Protein AF-A0AAT9WAA1-F1 (afdb_monomer)

Solvent-accessible surface area (backbone atoms only — not comparable to full-atom values): 5029 Å² total; per-residue (Å²): 134,82,77,92,76,74,78,53,71,70,53,52,51,52,33,45,53,46,37,54,52,47,32,53,47,52,71,72,62,77,54,53,55,60,56,46,9,60,63,44,72,53,48,43,68,56,44,50,38,41,68,68,67,52,46,90,81,55,55,60,70,58,46,51,53,37,39,42,55,72,73,46,81,86,81,90,80,91,76,86,84,128

Foldseek 3Di:
DDDPDDDDPVQLVLLQVLLVVLLVLVVPVPDDLCRLCVLLVHDSVVSVCSVVSVSVVDGSVSSCSSCVSSVHHDDDDDDDDD

Structure (mmCIF, N/CA/C/O backbone):
data_AF-A0AAT9WAA1-F1
#
_entry.id   AF-A0AAT9WAA1-F1
#
loop_
_atom_site.group_PDB
_atom_site.id
_atom_site.type_symbol
_atom_site.label_atom_id
_atom_site.label_alt_id
_atom_site.label_comp_id
_atom_site.label_asym_id
_atom_site.label_entity_id
_atom_site.label_seq_id
_atom_site.pdbx_PDB_ins_code
_atom_site.Cartn_x
_atom_site.Cartn_y
_atom_site.Cartn_z
_atom_site.occupancy
_atom_site.B_iso_or_equiv
_atom_site.auth_seq_id
_atom_site.auth_comp_id
_atom_site.auth_asym_id
_atom_site.auth_atom_id
_atom_site.pdbx_PDB_model_num
ATOM 1 N N . MET A 1 1 ? 29.714 6.074 0.757 1.00 36.47 1 MET A N 1
ATOM 2 C CA . MET A 1 1 ? 29.360 4.699 0.347 1.00 36.47 1 MET A CA 1
A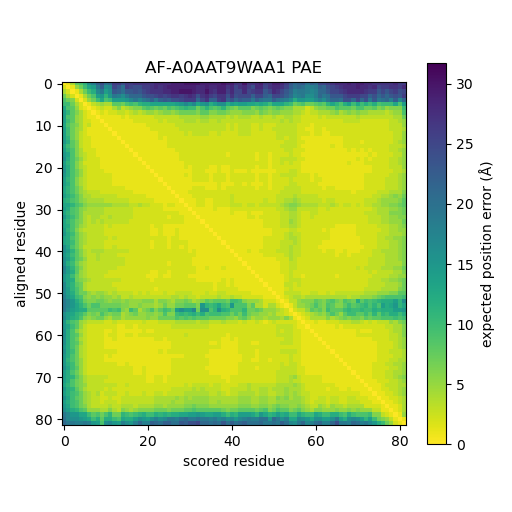TOM 3 C C . MET A 1 1 ? 27.887 4.715 -0.021 1.00 36.47 1 MET A C 1
ATOM 5 O O . MET A 1 1 ? 27.052 4.836 0.861 1.00 36.47 1 MET A O 1
ATOM 9 N N . THR A 1 2 ? 27.574 4.769 -1.311 1.00 43.66 2 THR A N 1
ATOM 10 C CA . THR A 1 2 ? 26.204 4.845 -1.834 1.00 43.66 2 THR A CA 1
ATOM 11 C C . THR A 1 2 ? 25.548 3.467 -1.717 1.00 43.66 2 THR A C 1
ATOM 13 O O . THR A 1 2 ? 26.043 2.504 -2.295 1.00 43.66 2 THR A O 1
ATOM 16 N N . SER A 1 3 ? 24.480 3.341 -0.923 1.00 46.12 3 SER A N 1
ATOM 17 C CA . SER A 1 3 ? 23.740 2.080 -0.759 1.00 46.12 3 SER A CA 1
A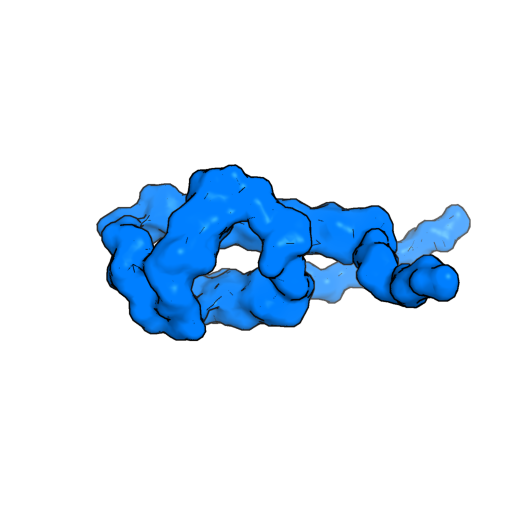TOM 18 C C . SER A 1 3 ? 23.270 1.535 -2.120 1.00 46.12 3 SER A C 1
ATOM 20 O O . SER A 1 3 ? 22.652 2.287 -2.877 1.00 46.12 3 SER A O 1
ATOM 22 N N . PRO A 1 4 ? 23.507 0.251 -2.451 1.00 55.47 4 PRO A N 1
ATOM 23 C CA . PRO A 1 4 ? 23.304 -0.287 -3.799 1.00 55.47 4 PRO A CA 1
ATOM 24 C C . PRO A 1 4 ? 21.848 -0.696 -4.096 1.00 55.47 4 PRO A C 1
ATOM 26 O O . PRO A 1 4 ? 21.628 -1.601 -4.887 1.00 55.47 4 PRO A O 1
ATOM 29 N N . ASN A 1 5 ? 20.840 -0.080 -3.467 1.00 63.88 5 ASN A N 1
ATOM 30 C CA . ASN A 1 5 ? 19.459 -0.577 -3.539 1.00 63.88 5 ASN A CA 1
ATOM 31 C C . ASN A 1 5 ? 18.434 0.521 -3.853 1.00 63.88 5 ASN A C 1
ATOM 33 O O . ASN A 1 5 ? 17.470 0.717 -3.113 1.00 63.88 5 ASN A O 1
ATOM 37 N N . HIS A 1 6 ? 18.666 1.270 -4.932 1.00 74.50 6 HIS A N 1
ATOM 38 C CA . HIS A 1 6 ? 17.587 2.043 -5.546 1.00 74.50 6 HIS A CA 1
ATOM 39 C C . HIS A 1 6 ? 16.804 1.095 -6.463 1.00 74.50 6 HIS A C 1
ATOM 41 O O . HIS A 1 6 ? 17.436 0.427 -7.283 1.00 74.50 6 HIS A O 1
ATOM 47 N N . PRO A 1 7 ? 15.471 0.993 -6.315 1.00 83.75 7 PRO A N 1
ATOM 48 C CA . PRO A 1 7 ? 14.659 0.157 -7.192 1.00 83.75 7 PRO A CA 1
ATOM 49 C C . PRO A 1 7 ? 14.846 0.594 -8.647 1.00 83.75 7 PRO A C 1
ATOM 51 O O . PRO A 1 7 ? 14.960 1.791 -8.930 1.00 83.75 7 PRO A O 1
ATOM 54 N N . ALA A 1 8 ? 14.880 -0.375 -9.560 1.00 90.19 8 ALA A N 1
ATOM 55 C CA . ALA A 1 8 ? 14.906 -0.088 -10.989 1.00 90.19 8 ALA A CA 1
ATOM 56 C C . ALA A 1 8 ? 13.622 0.664 -11.409 1.00 90.19 8 ALA A C 1
ATOM 58 O O . ALA A 1 8 ? 12.594 0.519 -10.735 1.00 90.19 8 ALA A O 1
ATOM 59 N N . PRO A 1 9 ? 13.640 1.449 -12.503 1.00 90.81 9 PRO A N 1
ATOM 60 C CA . PRO A 1 9 ? 12.448 2.142 -13.000 1.00 90.81 9 PRO A CA 1
ATOM 61 C C . PRO A 1 9 ? 11.240 1.211 -13.170 1.00 90.81 9 PRO A C 1
ATOM 63 O O . PRO A 1 9 ? 10.142 1.545 -12.740 1.00 90.81 9 PRO A O 1
ATOM 66 N N . GLU A 1 10 ? 11.461 -0.007 -13.665 1.00 92.38 10 GLU A N 1
ATOM 67 C CA . GLU A 1 10 ? 10.414 -1.011 -13.861 1.00 92.38 10 GLU A CA 1
ATOM 68 C C . GLU A 1 10 ? 9.790 -1.453 -12.530 1.00 92.38 10 GLU A C 1
ATOM 70 O O . GLU A 1 10 ? 8.590 -1.712 -12.451 1.00 92.38 10 GLU A O 1
ATOM 75 N N . GLU A 1 11 ? 10.581 -1.522 -11.455 1.00 92.31 11 GLU A N 1
ATOM 76 C CA . GLU A 1 11 ? 10.051 -1.816 -10.126 1.00 92.31 11 GLU A CA 1
ATOM 77 C C . GLU A 1 11 ? 9.206 -0.649 -9.597 1.00 92.31 11 GLU A C 1
ATOM 79 O O . GLU A 1 11 ? 8.157 -0.879 -8.990 1.00 92.31 11 GLU A O 1
ATOM 84 N N . LEU A 1 12 ? 9.628 0.598 -9.828 1.00 91.81 12 LEU A N 1
ATOM 85 C CA . LEU A 1 12 ? 8.841 1.779 -9.462 1.00 91.81 12 LEU A CA 1
ATOM 86 C C . LEU A 1 12 ? 7.499 1.806 -10.205 1.00 91.81 12 LEU A C 1
ATOM 88 O O . LEU A 1 12 ? 6.473 2.062 -9.571 1.00 91.81 12 LEU A O 1
ATOM 92 N N . ASP A 1 13 ? 7.490 1.451 -11.490 1.00 92.31 13 ASP A N 1
ATOM 93 C CA . ASP A 1 13 ? 6.275 1.339 -12.299 1.00 92.31 13 ASP A CA 1
ATOM 94 C C . ASP A 1 13 ? 5.339 0.245 -11.765 1.00 92.31 13 ASP A C 1
ATOM 96 O O . ASP A 1 13 ? 4.140 0.475 -11.580 1.00 92.31 13 ASP A O 1
ATOM 100 N N . MET A 1 14 ? 5.876 -0.932 -11.421 1.00 93.94 14 MET A N 1
ATOM 101 C CA . MET A 1 14 ? 5.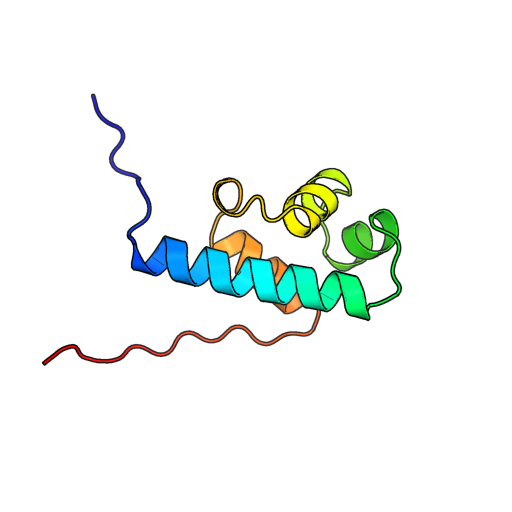092 -2.007 -10.799 1.00 93.94 14 MET A CA 1
ATOM 102 C C . MET A 1 14 ? 4.501 -1.580 -9.448 1.00 93.94 14 MET A C 1
ATOM 104 O O . MET A 1 14 ? 3.331 -1.855 -9.163 1.00 93.94 14 MET A O 1
ATOM 108 N N . ARG A 1 15 ? 5.283 -0.889 -8.606 1.00 94.19 15 ARG A N 1
ATOM 109 C CA . ARG A 1 15 ? 4.811 -0.372 -7.311 1.00 94.19 15 ARG A CA 1
ATOM 110 C C . ARG A 1 15 ? 3.718 0.685 -7.494 1.00 94.19 15 ARG A C 1
ATOM 112 O O . ARG A 1 15 ? 2.732 0.665 -6.753 1.00 94.19 15 ARG A O 1
ATOM 119 N N . ALA A 1 16 ? 3.860 1.578 -8.473 1.00 92.88 16 ALA A N 1
ATOM 120 C CA . ALA A 1 16 ? 2.845 2.573 -8.806 1.00 92.88 16 ALA A CA 1
ATOM 121 C C . ALA A 1 16 ? 1.537 1.904 -9.260 1.00 92.88 16 ALA A C 1
ATOM 123 O O . ALA A 1 16 ? 0.479 2.209 -8.709 1.00 92.88 16 ALA A O 1
ATOM 124 N N . ALA A 1 17 ? 1.616 0.923 -10.166 1.00 94.12 17 ALA A N 1
ATOM 125 C CA . ALA A 1 17 ? 0.454 0.181 -10.652 1.00 94.12 17 ALA A CA 1
ATOM 126 C C . ALA A 1 17 ? -0.294 -0.554 -9.524 1.00 94.12 17 ALA A C 1
ATOM 128 O O . ALA A 1 17 ? -1.518 -0.469 -9.427 1.00 94.12 17 ALA A O 1
ATOM 129 N N . LEU A 1 18 ? 0.430 -1.238 -8.631 1.00 95.50 18 LEU A N 1
ATOM 130 C CA . LEU A 1 18 ? -0.182 -1.933 -7.494 1.00 95.50 18 LEU A CA 1
ATOM 131 C C . LEU A 1 18 ? -0.815 -0.970 -6.486 1.00 95.50 18 LEU A C 1
ATOM 133 O O . LEU A 1 18 ? -1.880 -1.265 -5.946 1.00 95.50 18 LEU A O 1
ATOM 137 N N . THR A 1 19 ? -0.179 0.173 -6.226 1.00 95.06 19 THR A N 1
ATOM 138 C CA . THR A 1 19 ? -0.718 1.173 -5.294 1.00 95.06 19 THR A CA 1
ATOM 139 C C . THR A 1 19 ? -2.000 1.788 -5.845 1.00 95.06 19 THR A C 1
ATOM 141 O O . THR A 1 19 ? -2.981 1.856 -5.114 1.00 95.06 19 THR A O 1
ATOM 144 N N . ALA A 1 20 ? -2.032 2.138 -7.135 1.00 94.38 20 ALA A N 1
ATOM 145 C CA . ALA A 1 20 ? -3.231 2.656 -7.791 1.00 94.38 20 ALA A CA 1
ATOM 146 C C . ALA A 1 20 ? -4.386 1.637 -7.770 1.00 94.38 20 ALA A C 1
ATOM 148 O O . ALA A 1 20 ? -5.528 1.990 -7.486 1.00 94.38 20 ALA A O 1
ATOM 149 N N . ALA A 1 21 ? -4.095 0.351 -8.000 1.00 95.88 21 ALA A N 1
ATOM 150 C CA . ALA A 1 21 ? -5.100 -0.706 -7.895 1.00 95.88 21 ALA A CA 1
ATOM 151 C C . ALA A 1 21 ? -5.645 -0.858 -6.461 1.00 95.88 21 ALA A C 1
ATOM 153 O O . ALA A 1 21 ? -6.847 -1.040 -6.268 1.00 95.88 21 ALA A O 1
ATOM 154 N N . LEU A 1 22 ? -4.779 -0.763 -5.446 1.00 96.06 22 LEU A N 1
ATOM 155 C CA . LEU A 1 22 ? -5.178 -0.804 -4.036 1.00 96.06 22 LEU A CA 1
ATOM 156 C C . LEU A 1 22 ? -5.988 0.427 -3.620 1.00 96.06 22 LEU A C 1
ATOM 158 O O . LEU A 1 22 ? -6.949 0.283 -2.870 1.00 96.06 22 LEU A O 1
ATOM 162 N N . GLU A 1 23 ? -5.624 1.612 -4.100 1.00 95.25 23 GLU A N 1
ATOM 163 C CA . GLU A 1 23 ? -6.368 2.853 -3.877 1.00 95.25 23 GLU A CA 1
ATOM 164 C C . GLU A 1 23 ? -7.779 2.753 -4.461 1.00 95.25 23 GLU A C 1
ATOM 166 O O . GLU A 1 23 ? -8.754 2.911 -3.726 1.00 95.25 23 GLU A O 1
ATOM 171 N N . ALA A 1 24 ? -7.899 2.351 -5.729 1.00 95.44 24 ALA A N 1
ATOM 172 C CA . ALA A 1 24 ? -9.193 2.128 -6.364 1.00 95.44 24 ALA A CA 1
ATOM 173 C C . ALA A 1 24 ? -10.016 1.069 -5.613 1.00 95.44 24 ALA A C 1
ATOM 175 O O . ALA A 1 24 ? -11.207 1.259 -5.369 1.00 95.44 24 ALA A O 1
ATOM 176 N N . TRP A 1 25 ? -9.399 -0.037 -5.189 1.00 96.69 25 TRP A N 1
ATOM 177 C CA . TRP A 1 25 ? -10.088 -1.043 -4.381 1.00 96.69 25 TRP A CA 1
ATOM 178 C C . TRP A 1 25 ? -10.593 -0.467 -3.051 1.00 96.69 25 TRP A C 1
ATOM 180 O O . TRP A 1 25 ? -11.741 -0.712 -2.682 1.00 96.69 25 TRP A O 1
ATOM 190 N N . LEU A 1 26 ? -9.783 0.336 -2.350 1.00 95.31 26 LEU A N 1
ATOM 191 C CA . LEU A 1 26 ? -10.180 0.988 -1.099 1.00 95.31 26 LEU A CA 1
ATOM 192 C C . LEU A 1 26 ? -11.399 1.895 -1.304 1.00 95.31 26 LEU A C 1
ATOM 194 O O . LEU A 1 26 ? -12.327 1.835 -0.498 1.00 95.31 26 LEU A O 1
ATOM 198 N N . GLU A 1 27 ? -11.425 2.684 -2.380 1.00 93.94 27 GLU A N 1
ATOM 199 C CA . GLU A 1 27 ? -12.547 3.568 -2.722 1.00 93.94 27 GLU A CA 1
ATOM 200 C C . GLU A 1 27 ? -13.851 2.804 -2.982 1.00 93.94 27 GLU A C 1
ATOM 202 O O . GLU A 1 27 ? -14.908 3.209 -2.497 1.00 93.94 27 GLU A O 1
ATOM 207 N N . HIS A 1 28 ? -13.781 1.668 -3.681 1.00 96.25 28 HIS A N 1
ATOM 208 C CA . HIS A 1 28 ? -14.958 0.861 -4.028 1.00 96.25 28 HIS A CA 1
ATOM 209 C C . HIS A 1 28 ? -15.377 -0.127 -2.927 1.00 96.25 28 HIS A C 1
ATOM 211 O O . HIS A 1 28 ? -16.488 -0.651 -2.962 1.00 96.25 28 HIS A O 1
ATOM 217 N N . SER A 1 29 ? -14.515 -0.390 -1.940 1.00 94.88 29 SER A N 1
ATOM 218 C CA . SER A 1 29 ? -14.765 -1.390 -0.892 1.00 94.88 29 SER A CA 1
ATOM 219 C C . SER A 1 29 ? -15.880 -1.011 0.093 1.00 94.88 29 SER A C 1
ATOM 221 O O . SER A 1 29 ? -16.418 -1.885 0.772 1.00 94.88 29 SER A O 1
ATOM 223 N N . GLY A 1 30 ? -16.194 0.283 0.235 1.00 94.94 30 GLY A N 1
ATOM 224 C CA . GLY A 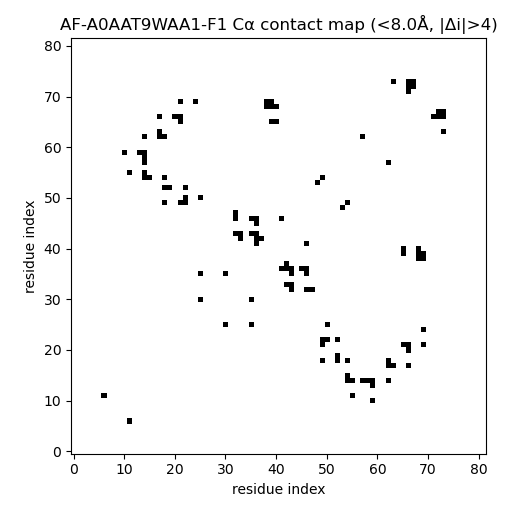1 30 ? -17.101 0.793 1.274 1.00 94.94 30 GLY A CA 1
ATOM 225 C C . GLY A 1 30 ? -16.574 0.632 2.710 1.00 94.94 30 GLY A C 1
ATOM 226 O O . GLY A 1 30 ? -17.302 0.889 3.669 1.00 94.94 30 GLY A O 1
ATOM 227 N N . LEU A 1 31 ? -15.319 0.204 2.883 1.00 96.94 31 LEU A N 1
ATOM 228 C CA . LEU A 1 31 ? -14.713 -0.035 4.189 1.00 96.94 31 LEU A CA 1
ATOM 229 C C . LEU A 1 31 ? -14.173 1.261 4.800 1.00 96.94 31 LEU A C 1
ATOM 231 O O . LEU A 1 31 ? -13.630 2.135 4.122 1.00 96.94 31 LEU A O 1
ATOM 235 N N . THR A 1 32 ? -14.229 1.355 6.129 1.00 96.38 32 THR A N 1
ATOM 236 C CA . THR A 1 32 ? -13.409 2.335 6.852 1.00 96.38 32 THR A CA 1
ATOM 237 C C . THR A 1 32 ? -11.930 1.961 6.728 1.00 96.38 32 THR A C 1
ATOM 239 O O . THR A 1 32 ? -11.591 0.793 6.529 1.00 96.38 32 THR A O 1
ATOM 242 N N . GLN A 1 33 ? -11.017 2.923 6.911 1.00 94.88 33 GLN A N 1
ATOM 243 C CA . GLN A 1 33 ? -9.576 2.628 6.868 1.00 94.88 33 GLN A CA 1
ATOM 244 C C . GLN A 1 33 ? -9.170 1.542 7.877 1.00 94.88 33 GLN A C 1
ATOM 246 O O . GLN A 1 33 ? -8.315 0.715 7.578 1.00 94.88 33 GLN A O 1
ATOM 251 N N . THR A 1 34 ? -9.792 1.519 9.058 1.00 97.75 34 THR A N 1
ATOM 252 C CA . THR A 1 34 ? -9.529 0.516 10.099 1.00 97.75 34 THR A CA 1
ATOM 253 C C . THR A 1 34 ? -10.024 -0.872 9.694 1.00 97.75 34 THR A C 1
ATOM 255 O O . THR A 1 34 ? -9.305 -1.850 9.882 1.00 97.75 34 THR A O 1
ATOM 258 N N . ALA A 1 35 ? -11.214 -0.972 9.091 1.00 98.19 35 ALA A N 1
ATOM 259 C CA . ALA A 1 35 ? -11.736 -2.244 8.594 1.00 98.19 35 ALA A CA 1
ATOM 260 C C . ALA A 1 35 ? -10.896 -2.778 7.422 1.00 98.19 35 ALA A C 1
ATOM 262 O O . ALA A 1 35 ? -10.533 -3.954 7.403 1.00 98.19 35 ALA A O 1
ATOM 263 N N . ALA A 1 36 ? -10.507 -1.901 6.493 1.00 97.94 36 ALA A N 1
ATOM 264 C CA . ALA A 1 36 ? -9.592 -2.248 5.413 1.00 97.94 36 ALA A CA 1
ATOM 265 C C . ALA A 1 36 ? -8.225 -2.697 5.949 1.00 97.94 36 ALA A C 1
ATOM 267 O O . ALA A 1 36 ? -7.671 -3.676 5.462 1.00 97.94 36 ALA A O 1
ATOM 268 N N . ALA A 1 37 ? -7.696 -2.042 6.985 1.00 97.94 37 ALA A N 1
ATOM 269 C CA . ALA A 1 37 ? -6.433 -2.432 7.606 1.00 97.94 37 ALA A CA 1
ATOM 270 C C . ALA A 1 37 ? -6.497 -3.845 8.204 1.00 97.94 37 ALA A C 1
ATOM 272 O O . ALA A 1 37 ? -5.577 -4.635 7.993 1.00 97.94 37 ALA A O 1
ATOM 273 N N . ALA A 1 38 ? -7.598 -4.180 8.883 1.00 98.19 38 ALA A N 1
ATOM 274 C CA . ALA A 1 38 ? -7.827 -5.517 9.423 1.00 98.19 38 ALA A CA 1
ATOM 275 C C . ALA A 1 38 ? -7.896 -6.579 8.311 1.00 98.19 38 ALA A C 1
ATOM 277 O O . ALA A 1 38 ? -7.199 -7.589 8.396 1.00 98.19 38 ALA A O 1
ATOM 278 N N . LEU A 1 39 ? -8.661 -6.325 7.242 1.00 97.94 39 LEU A N 1
ATOM 279 C CA . LEU A 1 39 ? -8.778 -7.234 6.094 1.00 97.94 39 LEU A CA 1
ATOM 280 C C . LEU A 1 39 ? -7.431 -7.431 5.389 1.00 97.94 39 LEU A C 1
ATOM 282 O O . LEU A 1 39 ? -7.010 -8.553 5.114 1.00 97.94 39 LEU A O 1
ATOM 286 N N . LEU A 1 40 ? -6.718 -6.335 5.139 1.00 97.25 40 LEU A N 1
ATOM 287 C CA . LEU A 1 40 ? -5.415 -6.351 4.487 1.00 97.25 40 LEU A CA 1
ATOM 288 C C . LEU A 1 40 ? -4.289 -6.838 5.412 1.00 97.25 40 LEU A C 1
ATOM 290 O O . LEU A 1 40 ? -3.155 -6.977 4.951 1.00 97.25 40 LEU A O 1
ATOM 294 N N . GLY A 1 41 ? -4.558 -7.107 6.694 1.00 97.31 41 GLY A N 1
ATOM 295 C CA . GLY A 1 41 ? -3.562 -7.533 7.680 1.00 97.31 41 GLY A CA 1
ATOM 296 C C . GLY A 1 41 ? -2.403 -6.540 7.816 1.00 97.31 41 GLY A C 1
ATOM 297 O O . GLY A 1 41 ? -1.238 -6.943 7.779 1.00 97.31 41 GLY A O 1
ATOM 298 N N . THR A 1 42 ? -2.725 -5.248 7.884 1.00 96.12 42 THR A N 1
ATOM 299 C CA . THR A 1 42 ? -1.787 -4.121 7.996 1.00 96.12 42 THR A CA 1
ATOM 300 C C . THR A 1 42 ? -2.310 -3.087 9.002 1.00 96.12 42 THR A C 1
ATOM 302 O O . THR A 1 42 ? -3.318 -3.311 9.667 1.00 96.12 42 THR A O 1
ATOM 305 N N . THR A 1 43 ? -1.628 -1.952 9.160 1.00 96.56 43 THR A N 1
ATOM 306 C CA . THR A 1 43 ? -2.071 -0.877 10.061 1.00 96.56 43 THR A CA 1
ATOM 307 C C . THR A 1 43 ? -2.948 0.146 9.339 1.00 96.56 43 THR A C 1
ATOM 309 O O . THR A 1 43 ? -2.822 0.360 8.132 1.00 96.56 43 THR A O 1
ATOM 312 N N . GLN A 1 44 ? -3.801 0.850 10.089 1.00 96.69 44 GLN A N 1
ATOM 313 C CA . GLN A 1 44 ? -4.585 1.968 9.549 1.00 96.69 44 GLN A CA 1
ATOM 314 C C . GLN A 1 44 ? -3.683 3.052 8.934 1.00 96.69 44 GLN A C 1
ATOM 316 O O . GLN A 1 44 ? -4.013 3.603 7.888 1.00 96.69 44 GLN A O 1
ATOM 321 N N . ALA A 1 45 ? -2.518 3.320 9.539 1.00 94.56 45 ALA A N 1
ATOM 322 C CA . ALA A 1 45 ? -1.544 4.268 9.002 1.00 94.56 45 ALA A CA 1
ATOM 323 C C . ALA A 1 45 ? -1.083 3.864 7.592 1.00 94.56 45 ALA A C 1
ATOM 325 O O . ALA A 1 45 ? -1.095 4.699 6.695 1.00 94.56 45 ALA A O 1
ATOM 326 N N . ARG A 1 46 ? -0.778 2.578 7.362 1.00 93.88 46 ARG A N 1
ATOM 327 C CA . ARG A 1 46 ? -0.412 2.073 6.028 1.00 93.88 46 ARG A CA 1
ATOM 328 C C . ARG A 1 46 ? -1.549 2.209 5.019 1.00 93.88 46 ARG A C 1
ATOM 330 O O . ARG A 1 46 ? -1.302 2.605 3.888 1.00 93.88 46 ARG A O 1
ATOM 337 N N . VAL A 1 47 ? -2.790 1.937 5.424 1.00 95.38 47 VAL A N 1
ATOM 338 C CA . VAL A 1 47 ? -3.963 2.155 4.557 1.00 95.38 47 VAL A CA 1
ATOM 339 C C . VAL A 1 47 ? -4.121 3.633 4.198 1.00 95.38 47 VAL A C 1
ATOM 341 O O . VAL A 1 47 ? -4.387 3.959 3.044 1.00 95.38 47 VAL A O 1
ATOM 344 N N . SER A 1 48 ? -3.907 4.535 5.158 1.00 93.75 48 SER A N 1
ATOM 345 C CA . SER A 1 48 ? -3.907 5.976 4.899 1.00 93.75 48 SER A CA 1
ATOM 346 C C . SER A 1 48 ? -2.807 6.362 3.909 1.00 93.75 48 SER A C 1
ATOM 348 O O . SER A 1 48 ? -3.067 7.096 2.965 1.00 93.75 48 SER A O 1
ATOM 350 N N . GLU A 1 49 ? -1.589 5.841 4.053 1.00 92.81 49 GLU A N 1
ATOM 351 C CA . GLU A 1 49 ? -0.498 6.107 3.108 1.00 92.81 49 GLU A CA 1
ATOM 352 C C . GLU A 1 49 ? -0.806 5.642 1.676 1.00 92.81 49 GLU A C 1
ATOM 354 O O . GLU A 1 49 ? -0.493 6.375 0.738 1.00 92.81 49 GLU A O 1
ATOM 359 N N . ILE A 1 50 ? -1.446 4.476 1.510 1.00 91.75 50 ILE A N 1
ATOM 360 C CA . ILE A 1 50 ? -1.908 3.976 0.202 1.00 91.75 50 ILE A CA 1
ATOM 361 C C . ILE A 1 50 ? -2.948 4.927 -0.387 1.00 91.75 50 ILE A C 1
ATOM 363 O O . ILE A 1 50 ? -2.801 5.349 -1.526 1.00 91.75 50 ILE A O 1
ATOM 367 N N . LYS A 1 51 ? -3.951 5.324 0.407 1.00 88.25 51 LYS A N 1
ATOM 368 C CA . LYS A 1 51 ? -5.025 6.233 -0.025 1.00 88.25 51 LYS A CA 1
ATOM 369 C C . LYS A 1 51 ? -4.527 7.628 -0.437 1.00 88.25 51 LYS A C 1
ATOM 371 O O . LYS A 1 51 ? -5.237 8.356 -1.109 1.00 88.25 51 LYS A O 1
ATOM 376 N N . HIS A 1 52 ? -3.331 8.025 -0.005 1.00 86.94 52 HIS A N 1
ATOM 377 C CA . HIS A 1 52 ? -2.711 9.295 -0.396 1.00 86.94 52 HIS A CA 1
ATOM 378 C C . HIS A 1 52 ? -1.563 9.103 -1.405 1.00 86.94 52 HIS A C 1
ATOM 380 O O . HIS A 1 52 ? -0.705 9.978 -1.525 1.00 86.94 52 HIS A O 1
ATOM 386 N N . GLY A 1 53 ? -1.492 7.948 -2.080 1.00 76.62 53 GLY A N 1
ATOM 387 C CA . GLY A 1 53 ? -0.560 7.702 -3.181 1.00 76.62 53 GLY A CA 1
ATOM 388 C C . GLY A 1 53 ? 0.923 7.657 -2.793 1.00 76.62 53 GLY A C 1
ATOM 389 O O . GLY A 1 53 ? 1.784 7.900 -3.639 1.00 76.62 53 GLY A O 1
ATOM 390 N N . LYS A 1 54 ? 1.280 7.357 -1.533 1.00 80.62 54 LYS A N 1
ATOM 391 C CA . LYS A 1 54 ? 2.687 7.352 -1.071 1.00 80.62 54 LYS A CA 1
ATOM 392 C C . LYS A 1 54 ? 3.458 6.085 -1.484 1.00 80.62 54 LYS A C 1
ATOM 394 O O . LYS A 1 54 ? 3.975 5.356 -0.637 1.00 80.62 54 LYS A O 1
ATOM 399 N N . THR A 1 55 ? 3.572 5.848 -2.790 1.00 70.75 55 THR A N 1
ATOM 400 C CA . THR A 1 55 ? 4.154 4.652 -3.440 1.00 70.75 55 THR A CA 1
ATOM 401 C C . THR A 1 55 ? 5.580 4.309 -2.994 1.00 70.75 55 THR A C 1
ATOM 403 O O . THR A 1 55 ? 5.901 3.140 -2.784 1.00 70.75 55 THR A O 1
ATOM 406 N N . ALA A 1 56 ? 6.439 5.314 -2.792 1.00 71.88 56 ALA A N 1
ATOM 407 C CA . ALA A 1 56 ? 7.859 5.119 -2.475 1.00 71.88 56 ALA A CA 1
ATOM 408 C C . ALA A 1 56 ? 8.118 4.419 -1.124 1.00 71.88 56 ALA A C 1
ATOM 410 O O . ALA A 1 56 ? 9.206 3.891 -0.902 1.00 71.88 56 ALA A O 1
ATOM 411 N N . GLN A 1 57 ? 7.129 4.397 -0.225 1.00 81.94 57 GLN A N 1
ATOM 412 C CA . GLN A 1 57 ? 7.270 3.840 1.125 1.00 81.94 57 GLN A CA 1
ATOM 413 C C . GLN A 1 57 ? 6.940 2.346 1.223 1.00 81.94 57 GLN A C 1
ATOM 415 O O . GLN A 1 57 ? 7.070 1.756 2.301 1.00 81.94 57 GLN A O 1
ATOM 420 N N . PHE A 1 58 ? 6.508 1.735 0.119 1.00 89.75 58 PHE A N 1
ATOM 421 C CA . PHE A 1 58 ? 6.115 0.335 0.066 1.00 89.75 58 PHE A CA 1
ATOM 422 C C . PHE A 1 58 ? 7.109 -0.475 -0.765 1.00 89.75 58 PHE A C 1
ATOM 424 O O . PHE A 1 58 ? 7.524 -0.065 -1.851 1.00 89.75 58 PHE A O 1
ATOM 431 N N . SER A 1 59 ? 7.485 -1.648 -0.254 1.00 92.88 59 SER A N 1
ATOM 432 C CA . SER A 1 59 ? 8.186 -2.647 -1.057 1.00 92.88 59 SER A CA 1
ATOM 433 C C . SER A 1 59 ? 7.214 -3.311 -2.033 1.00 92.88 59 SER A C 1
ATOM 435 O O . SER A 1 59 ? 6.019 -3.431 -1.750 1.00 92.88 59 SER A O 1
ATOM 437 N N . LEU A 1 60 ? 7.735 -3.792 -3.165 1.00 94.50 60 LEU A N 1
ATOM 438 C CA . LEU A 1 60 ? 6.937 -4.527 -4.147 1.00 94.50 60 LEU A CA 1
ATOM 439 C C . LEU A 1 60 ? 6.278 -5.780 -3.534 1.00 94.50 60 LEU A C 1
ATOM 441 O O . LEU A 1 60 ? 5.082 -5.988 -3.724 1.00 94.50 60 LEU A O 1
ATOM 445 N N . ASP A 1 61 ? 7.018 -6.569 -2.738 1.00 95.25 61 ASP A N 1
ATOM 446 C CA . ASP A 1 61 ? 6.486 -7.760 -2.040 1.00 95.25 61 ASP A CA 1
ATOM 447 C C . ASP A 1 61 ? 5.279 -7.422 -1.151 1.00 95.25 61 ASP A C 1
ATOM 449 O O . ASP A 1 61 ? 4.258 -8.111 -1.202 1.00 95.25 61 ASP A O 1
ATOM 453 N N . LEU A 1 62 ? 5.358 -6.333 -0.378 1.00 94.94 62 LEU A N 1
ATOM 454 C CA . LEU A 1 62 ? 4.252 -5.917 0.479 1.00 94.94 62 LEU A CA 1
ATOM 455 C C . LEU A 1 62 ? 3.017 -5.572 -0.358 1.00 94.94 62 LEU A C 1
ATOM 457 O O . LEU A 1 62 ? 1.925 -6.044 -0.048 1.00 94.94 62 LEU A O 1
ATOM 461 N N . LEU A 1 63 ? 3.180 -4.797 -1.432 1.00 96.19 63 LEU A N 1
ATOM 462 C CA . LEU A 1 63 ? 2.069 -4.419 -2.307 1.00 96.19 63 LEU A CA 1
ATOM 463 C C . LEU A 1 63 ? 1.399 -5.640 -2.951 1.00 96.19 63 LEU A C 1
ATOM 465 O O . LEU A 1 63 ? 0.172 -5.720 -2.968 1.00 96.19 63 LEU A O 1
ATOM 469 N N . VAL A 1 64 ? 2.180 -6.628 -3.398 1.00 97.50 64 VAL A N 1
ATOM 470 C CA . VAL A 1 64 ? 1.652 -7.893 -3.936 1.00 97.50 64 VAL A CA 1
ATOM 471 C C . VAL A 1 64 ? 0.826 -8.639 -2.882 1.00 97.50 64 VAL A C 1
ATOM 473 O O . VAL A 1 64 ? -0.281 -9.091 -3.177 1.00 97.50 64 VAL A O 1
ATOM 476 N N . ARG A 1 65 ? 1.311 -8.732 -1.634 1.00 97.56 65 ARG A N 1
ATOM 477 C CA . ARG A 1 65 ? 0.568 -9.381 -0.536 1.00 97.56 65 ARG A CA 1
ATOM 478 C C . ARG A 1 65 ? -0.732 -8.654 -0.208 1.00 97.56 65 ARG A C 1
ATOM 480 O O . ARG A 1 65 ? -1.747 -9.310 0.016 1.00 97.56 65 ARG A O 1
ATOM 487 N N . LEU A 1 66 ? -0.711 -7.322 -0.163 1.00 97.19 66 LEU A N 1
ATOM 488 C CA . LEU A 1 66 ? -1.907 -6.521 0.108 1.00 97.19 66 LEU A CA 1
ATOM 489 C C . LEU A 1 66 ? -2.939 -6.694 -1.010 1.00 97.19 66 LEU A C 1
ATOM 491 O O . LEU A 1 66 ? -4.104 -6.947 -0.720 1.00 97.19 66 LEU A O 1
ATOM 495 N N . ALA A 1 67 ? -2.511 -6.652 -2.273 1.00 97.50 67 ALA A N 1
ATOM 496 C CA . ALA A 1 67 ? -3.399 -6.872 -3.411 1.00 97.50 67 ALA A CA 1
ATOM 497 C C . ALA A 1 67 ? -4.021 -8.279 -3.392 1.00 97.50 67 ALA A C 1
ATOM 499 O O . ALA A 1 67 ? -5.224 -8.422 -3.600 1.00 97.50 67 ALA A O 1
ATOM 500 N N . ALA A 1 68 ? -3.247 -9.312 -3.047 1.00 98.06 68 ALA A N 1
ATOM 501 C CA . ALA A 1 68 ? -3.780 -10.664 -2.875 1.00 98.06 68 ALA A CA 1
ATOM 502 C C . ALA A 1 68 ? -4.834 -10.745 -1.751 1.00 98.06 68 ALA A C 1
ATOM 504 O O . ALA A 1 68 ? -5.886 -11.356 -1.928 1.00 98.06 68 ALA A O 1
ATOM 505 N N . ARG A 1 69 ? -4.598 -10.088 -0.606 1.00 97.88 69 ARG A N 1
ATOM 506 C CA . ARG A 1 69 ? -5.564 -10.032 0.513 1.00 97.88 69 ARG A CA 1
ATOM 507 C C . ARG A 1 69 ? -6.832 -9.251 0.167 1.00 97.88 69 ARG A C 1
ATOM 509 O O . ARG A 1 69 ? -7.896 -9.585 0.670 1.00 97.88 69 ARG A O 1
ATOM 516 N N . ALA A 1 70 ? -6.730 -8.267 -0.721 1.00 97.50 70 ALA A N 1
ATOM 517 C CA . ALA A 1 70 ? -7.868 -7.546 -1.288 1.00 97.50 70 ALA A CA 1
ATOM 518 C C . ALA A 1 70 ? -8.710 -8.391 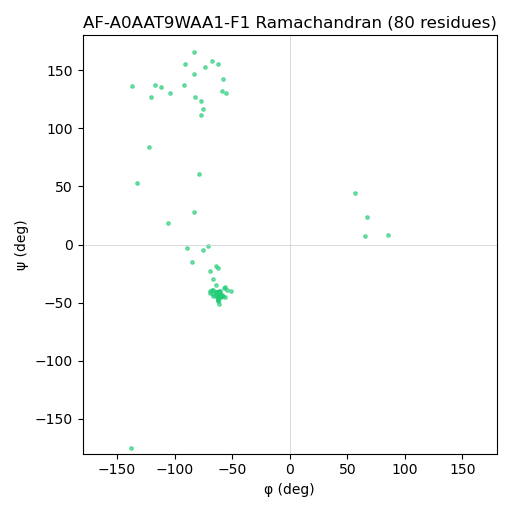-2.272 1.00 97.50 70 ALA A C 1
ATOM 520 O O . ALA A 1 70 ? -9.701 -7.899 -2.809 1.00 97.50 70 ALA A O 1
ATOM 521 N N . GLY A 1 71 ? -8.326 -9.647 -2.534 1.00 97.44 71 GLY A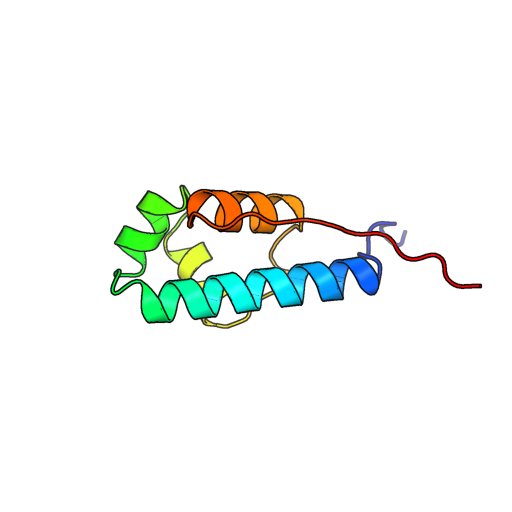 N 1
ATOM 522 C CA . GLY A 1 71 ? -9.006 -10.537 -3.478 1.00 97.44 71 GLY A CA 1
ATOM 523 C C . GLY A 1 71 ? -8.557 -10.370 -4.932 1.00 97.44 71 GLY A C 1
ATOM 524 O O . GLY A 1 71 ? -9.156 -10.963 -5.827 1.00 97.44 71 GLY A O 1
ATOM 525 N N . MET A 1 72 ? -7.507 -9.584 -5.188 1.00 97.50 72 MET A N 1
ATOM 526 C CA . MET A 1 72 ? -6.918 -9.450 -6.521 1.00 97.50 72 MET A CA 1
ATOM 527 C C . MET A 1 72 ? -5.935 -10.593 -6.805 1.00 97.50 72 MET A C 1
ATOM 529 O O . MET A 1 72 ? -5.472 -11.287 -5.901 1.00 97.50 72 MET A O 1
ATOM 533 N N . GLN A 1 73 ? -5.560 -10.758 -8.075 1.00 97.12 73 GLN A N 1
ATOM 534 C CA . GLN A 1 73 ? -4.552 -11.732 -8.506 1.00 97.12 73 GLN A CA 1
ATOM 535 C C . GLN A 1 73 ? -3.403 -11.023 -9.242 1.00 97.12 73 GLN A C 1
ATOM 537 O O . GLN A 1 73 ? -3.417 -10.955 -10.473 1.00 97.12 73 GLN A O 1
ATOM 542 N N . PRO A 1 74 ? -2.410 -10.470 -8.519 1.00 94.88 74 PRO A N 1
ATOM 543 C CA . PRO A 1 74 ? -1.242 -9.854 -9.144 1.00 94.88 74 PRO A CA 1
ATOM 544 C C . PRO A 1 74 ? -0.487 -10.859 -10.022 1.00 94.88 74 PRO A C 1
ATOM 546 O O . PRO A 1 74 ? -0.196 -11.975 -9.587 1.00 94.88 74 PRO A O 1
ATOM 549 N N . ARG A 1 75 ? -0.142 -10.463 -11.250 1.00 94.62 75 ARG A N 1
ATOM 550 C CA . ARG A 1 75 ? 0.615 -11.282 -12.206 1.00 94.62 75 ARG A CA 1
ATOM 551 C C . ARG A 1 75 ? 1.671 -10.434 -12.898 1.00 94.62 75 ARG A C 1
ATOM 553 O O . ARG A 1 75 ? 1.376 -9.330 -13.340 1.00 94.62 75 ARG A O 1
ATOM 560 N N . LEU A 1 76 ? 2.873 -10.987 -13.029 1.00 91.94 76 LEU A N 1
ATOM 561 C CA . LEU A 1 76 ? 3.950 -10.409 -13.823 1.00 91.94 76 LEU A CA 1
ATOM 562 C C . LEU A 1 76 ? 4.080 -11.180 -15.137 1.00 91.94 76 LEU A C 1
ATOM 564 O O . LEU A 1 76 ? 4.172 -12.408 -15.128 1.00 91.94 76 LEU A O 1
ATOM 568 N N . THR A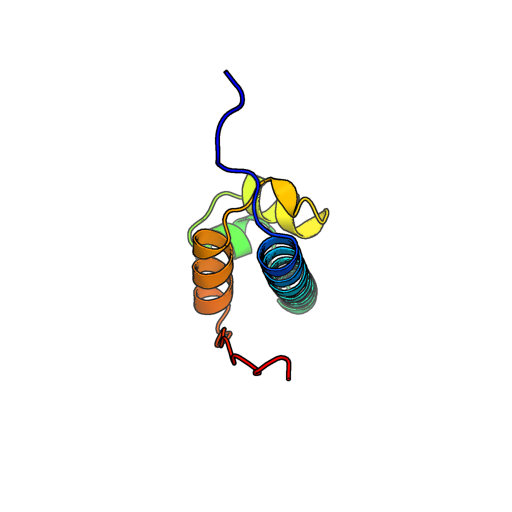 1 77 ? 4.123 -10.451 -16.247 1.00 93.38 77 THR A N 1
ATOM 569 C CA . THR A 1 77 ? 4.429 -10.995 -17.572 1.00 93.38 77 THR A CA 1
ATOM 570 C C . THR A 1 77 ? 5.661 -10.276 -18.098 1.00 93.38 77 THR A C 1
ATOM 572 O O . THR A 1 77 ? 5.693 -9.049 -18.124 1.00 93.38 77 THR A O 1
ATOM 575 N N . LEU A 1 78 ? 6.680 -11.034 -18.501 1.00 91.31 78 LEU A N 1
ATOM 576 C CA . LEU A 1 78 ? 7.906 -10.482 -19.069 1.00 91.31 78 LEU A CA 1
ATOM 577 C C . LEU A 1 78 ? 7.780 -10.405 -20.589 1.00 91.31 78 LEU A C 1
ATOM 579 O O . LEU A 1 78 ? 7.315 -11.353 -21.222 1.00 91.31 78 LEU A O 1
ATOM 583 N N . THR A 1 79 ? 8.234 -9.296 -21.165 1.00 91.12 79 THR A N 1
ATOM 584 C CA . THR A 1 79 ? 8.334 -9.124 -22.618 1.00 91.12 79 THR A CA 1
ATOM 585 C C . THR A 1 79 ? 9.800 -8.943 -22.980 1.00 91.12 79 THR A C 1
ATOM 587 O O . THR A 1 79 ? 10.521 -8.233 -22.284 1.00 91.12 79 THR A O 1
ATOM 590 N N . ALA A 1 80 ? 10.256 -9.594 -24.049 1.00 89.00 80 ALA A N 1
ATOM 591 C CA . ALA A 1 80 ? 11.604 -9.380 -24.557 1.00 89.00 80 ALA A CA 1
ATOM 592 C C . ALA A 1 80 ? 11.664 -8.058 -25.333 1.00 89.00 80 ALA A C 1
ATOM 594 O O . ALA A 1 80 ? 10.932 -7.877 -26.307 1.00 89.00 80 ALA A O 1
ATOM 595 N N . SER A 1 81 ? 12.558 -7.162 -24.924 1.00 81.06 81 SER A N 1
ATOM 596 C CA . SER A 1 81 ? 12.978 -6.022 -25.737 1.00 81.06 81 SER A CA 1
ATOM 597 C C .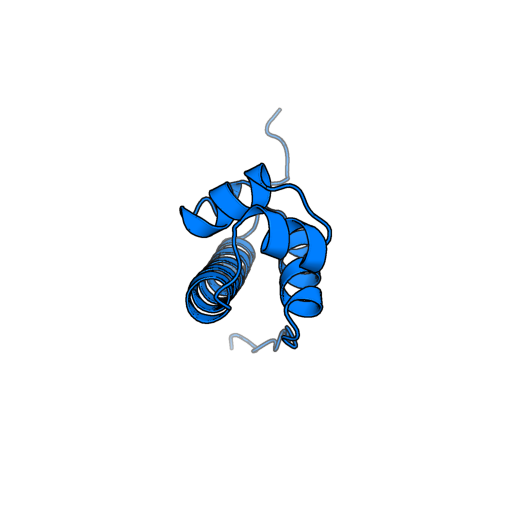 SER A 1 81 ? 13.944 -6.555 -26.795 1.00 81.06 81 SER A C 1
ATOM 599 O O . SER A 1 81 ? 15.012 -7.056 -26.443 1.00 81.06 81 SER A O 1
ATOM 601 N N . ARG A 1 82 ? 13.534 -6.554 -28.066 1.00 65.56 82 ARG A N 1
ATOM 602 C CA . ARG A 1 82 ? 14.409 -6.928 -29.186 1.00 65.56 82 ARG A CA 1
ATOM 603 C C . ARG A 1 82 ? 15.403 -5.822 -29.505 1.00 65.56 82 ARG A C 1
ATOM 60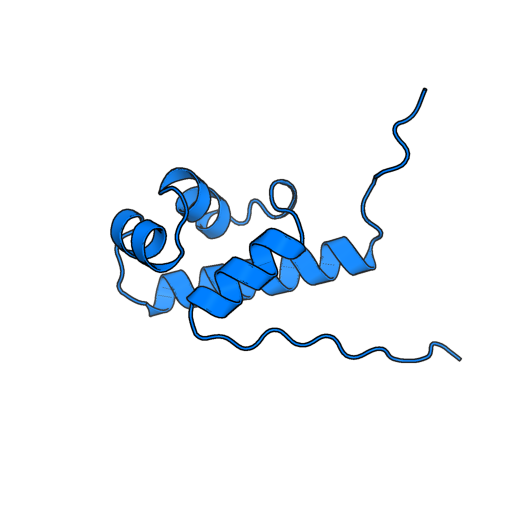5 O O . ARG A 1 82 ? 15.005 -4.645 -29.376 1.00 65.56 82 ARG A O 1
#

Radius of gyration: 13.97 Å; Cα contacts (8 Å, |Δi|>4): 62; chains: 1; bounding box: 46×21×39 Å

Secondary structure (DSSP, 8-state):
---S-PPPHHHHHHHHHHHHHHHHHHHHS---HHHHHHHTTS-HHHHHHHHTT-GGGS-HHHHHHHHHHTT-----------

pLDDT: mean 89.99, std 12.51, range [36.47, 98.19]

Nearest PDB structures (foldseek):
  2a6c-assembly1_A  TM=8.917E-01  e=1.515E-04  Nitrosomonas europaea
  2o38-assembly1_A  TM=8.766E-01  e=5.841E-04  Rhodopseudomonas palustris CGA009
  7ewd-assembly1_A  TM=7.017E-01  e=3.346E-02  Mycobacterium tuberculosis H37Rv
  7ewd-assembly1_B  TM=7.211E-01  e=5.550E-02  Mycobacterium tuberculosis H37Rv
  7ewc-assembly1_A  TM=7.164E-01  e=6.570E-02  Mycobacterium tuberculosis H37Rv

Sequence (82 aa):
MTSPNHPAPEELDMRAALTAALEAWLEHSGLTQTAAAALLGTTQARVSEIKHGKTAQFSLDLLVRLAARAGMQPRLTLTASR

Mean predicted aligned error: 4.77 Å